Protein AF-A0A2D7U695-F1 (afdb_monomer_lite)

Foldseek 3Di:
DDDDDDLDDDPPDAAEAEDPDDDDDDPDPVVVVVVVVVVVVVVVVSCVVRVRHRYYDYDDD

Structure (mmCIF, N/CA/C/O backbone):
data_AF-A0A2D7U695-F1
#
_entry.id   AF-A0A2D7U695-F1
#
loop_
_atom_site.group_PDB
_atom_site.id
_atom_site.type_symbol
_atom_site.label_atom_id
_atom_site.label_alt_id
_atom_site.label_comp_id
_atom_site.label_asym_id
_atom_site.label_entity_id
_atom_site.label_seq_id
_atom_site.pdbx_PDB_ins_code
_atom_site.Cartn_x
_atom_site.Cartn_y
_atom_site.Cartn_z
_atom_site.occupancy
_atom_site.B_iso_or_equiv
_atom_site.auth_seq_id
_atom_site.auth_comp_id
_atom_site.auth_asym_id
_atom_site.auth_atom_id
_atom_site.pdbx_PDB_model_num
ATOM 1 N N . MET A 1 1 ? 23.594 4.032 -7.241 1.00 65.38 1 MET A N 1
ATOM 2 C CA . MET A 1 1 ? 23.211 5.455 -7.067 1.00 65.38 1 MET A CA 1
ATOM 3 C C . MET A 1 1 ? 21.716 5.484 -6.779 1.00 65.38 1 MET A C 1
ATOM 5 O O . MET A 1 1 ? 21.008 4.746 -7.449 1.00 65.38 1 MET A O 1
ATOM 9 N N . ALA A 1 2 ? 21.241 6.247 -5.792 1.00 80.44 2 ALA A N 1
ATOM 10 C CA . ALA A 1 2 ? 19.802 6.415 -5.567 1.00 80.44 2 ALA A CA 1
ATOM 11 C C . ALA A 1 2 ? 19.268 7.546 -6.458 1.00 80.44 2 ALA A C 1
ATOM 13 O O . ALA A 1 2 ? 19.994 8.499 -6.738 1.00 80.44 2 ALA A O 1
ATOM 14 N N . SER A 1 3 ? 18.021 7.431 -6.904 1.00 86.25 3 SER A N 1
ATOM 15 C CA . SER A 1 3 ? 17.361 8.395 -7.785 1.00 86.25 3 SER A CA 1
ATOM 16 C C . SER A 1 3 ? 15.958 8.693 -7.265 1.00 86.25 3 SER A C 1
ATOM 18 O O . SER A 1 3 ? 15.364 7.864 -6.575 1.00 86.25 3 SER A O 1
ATOM 20 N N . THR A 1 4 ? 15.429 9.866 -7.600 1.00 85.00 4 THR A N 1
ATOM 21 C CA . THR A 1 4 ? 14.025 10.220 -7.389 1.00 85.00 4 THR A CA 1
ATOM 22 C C . THR A 1 4 ? 13.363 10.511 -8.735 1.00 85.00 4 THR A C 1
ATOM 24 O O . THR A 1 4 ? 13.954 11.139 -9.611 1.00 85.00 4 THR A O 1
ATOM 27 N N . GLY A 1 5 ? 12.117 10.061 -8.894 1.00 75.75 5 GLY A N 1
ATOM 28 C CA . GLY A 1 5 ? 11.333 10.255 -10.116 1.00 75.75 5 GLY A CA 1
ATOM 29 C C . GLY A 1 5 ? 11.300 9.040 -11.050 1.00 75.75 5 GLY A C 1
ATOM 30 O O . GLY A 1 5 ? 12.074 8.100 -10.905 1.00 75.75 5 GLY A O 1
ATOM 31 N N . SER A 1 6 ? 10.386 9.101 -12.025 1.00 85.31 6 SER A N 1
ATOM 32 C CA . SER A 1 6 ? 9.895 7.994 -12.867 1.00 85.31 6 SER A CA 1
ATOM 33 C C . SER A 1 6 ? 8.929 7.024 -12.168 1.00 85.31 6 SER A C 1
ATOM 35 O O . SER A 1 6 ? 8.752 7.032 -10.952 1.00 85.31 6 SER A O 1
ATOM 37 N N . VAL A 1 7 ? 8.263 6.217 -12.990 1.00 85.94 7 VAL A N 1
ATOM 38 C CA . VAL A 1 7 ? 7.403 5.084 -12.605 1.00 85.94 7 VAL A CA 1
ATOM 39 C C . VAL A 1 7 ? 8.061 3.733 -12.912 1.00 85.94 7 VAL A C 1
ATOM 41 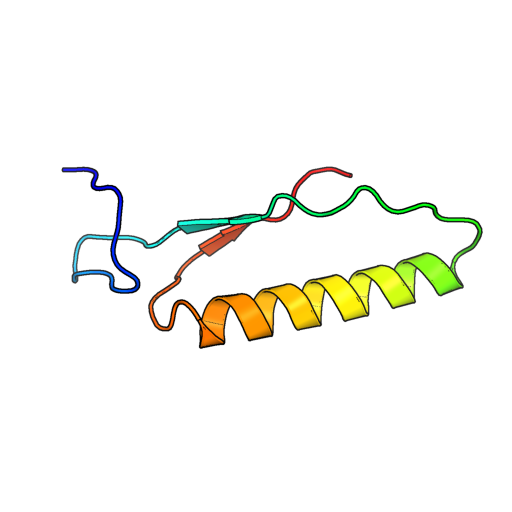O O . VAL A 1 7 ? 7.427 2.690 -12.758 1.00 85.94 7 VAL A O 1
ATOM 44 N N . SER A 1 8 ? 9.313 3.781 -13.374 1.00 82.31 8 SER A N 1
ATOM 45 C CA . SER A 1 8 ? 10.109 2.648 -13.828 1.00 82.31 8 SER A CA 1
ATOM 46 C C . SER A 1 8 ? 11.279 2.351 -12.885 1.00 82.31 8 SER A C 1
ATOM 48 O O . SER A 1 8 ? 11.846 3.278 -12.300 1.00 82.31 8 SER A O 1
ATOM 50 N N . SER A 1 9 ? 11.686 1.091 -12.803 1.00 84.75 9 SER A N 1
ATOM 51 C CA . SER A 1 9 ? 12.930 0.615 -12.205 1.00 84.75 9 SER A CA 1
ATOM 52 C C . SER A 1 9 ? 13.879 0.102 -13.303 1.00 84.75 9 SER A C 1
ATOM 54 O O . SER A 1 9 ? 13.482 -0.239 -14.412 1.00 84.75 9 SER A O 1
ATOM 56 N N . TRP A 1 10 ? 15.182 0.124 -13.035 1.00 84.69 10 TRP A N 1
ATOM 57 C CA . TRP A 1 10 ? 16.194 -0.592 -13.819 1.00 84.69 10 TRP A CA 1
ATOM 58 C C . TRP A 1 10 ? 16.686 -1.826 -13.052 1.00 84.69 10 TRP A C 1
ATOM 60 O O . TRP A 1 10 ? 16.438 -1.946 -11.854 1.00 84.69 10 TRP A O 1
ATOM 70 N N . GLU A 1 11 ? 17.422 -2.712 -13.725 1.00 85.62 11 GLU A N 1
ATOM 71 C CA . GLU A 1 11 ? 17.802 -4.053 -13.235 1.00 85.62 11 GLU A CA 1
ATOM 72 C C . GLU A 1 11 ? 18.472 -4.078 -11.844 1.00 85.62 11 GLU A C 1
ATOM 74 O O . GLU A 1 11 ? 18.264 -5.008 -11.073 1.00 85.62 11 GLU A O 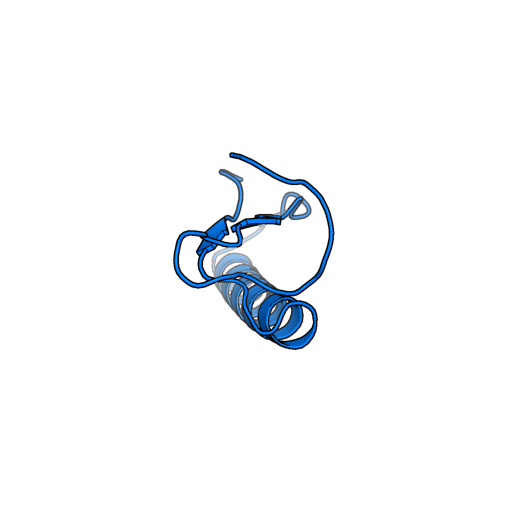1
ATOM 79 N N . GLU A 1 12 ? 19.227 -3.036 -11.487 1.00 88.38 12 GLU A N 1
ATOM 80 C CA . GLU A 1 12 ? 19.907 -2.908 -10.186 1.00 88.38 12 GLU A CA 1
ATOM 81 C C . GLU A 1 12 ? 19.174 -1.984 -9.191 1.00 88.38 12 GLU A C 1
ATOM 83 O O . GLU A 1 12 ? 19.768 -1.513 -8.217 1.00 88.38 12 GLU A O 1
ATOM 88 N N . SER A 1 13 ? 17.905 -1.658 -9.438 1.00 89.25 13 SER A N 1
ATOM 89 C CA . SER A 1 13 ? 17.117 -0.774 -8.574 1.00 89.25 13 SER A CA 1
ATOM 90 C C . SER A 1 13 ? 15.864 -1.439 -8.037 1.00 89.25 13 SER A C 1
ATOM 92 O O . SER A 1 13 ? 15.357 -2.404 -8.595 1.00 89.25 13 SER A O 1
ATOM 94 N N . LEU A 1 14 ? 15.372 -0.870 -6.942 1.00 90.56 14 LEU A N 1
ATOM 95 C CA . LEU A 1 14 ? 14.133 -1.260 -6.300 1.00 90.56 14 LEU A CA 1
ATOM 96 C C . LEU A 1 14 ? 13.253 -0.012 -6.184 1.00 90.56 14 LEU A C 1
ATOM 98 O O . LEU A 1 14 ? 13.646 0.962 -5.533 1.00 90.56 14 LEU A O 1
ATOM 102 N N . LEU A 1 15 ? 12.088 -0.015 -6.835 1.00 94.12 15 LEU A N 1
ATOM 103 C CA . LEU A 1 15 ? 11.161 1.114 -6.785 1.00 94.12 15 LEU A CA 1
ATOM 104 C C . LEU A 1 15 ? 10.251 0.986 -5.559 1.00 94.12 15 LEU A C 1
ATOM 106 O O . LEU A 1 15 ? 9.435 0.068 -5.456 1.00 94.12 15 LEU A O 1
ATOM 110 N N . VAL A 1 16 ? 10.387 1.937 -4.632 1.00 95.00 16 VAL A N 1
ATOM 111 C CA . VAL A 1 16 ? 9.619 1.982 -3.380 1.00 95.00 16 VAL A CA 1
ATOM 112 C C . VAL A 1 16 ? 8.523 3.037 -3.459 1.00 95.00 16 VAL A C 1
ATOM 114 O O . VAL A 1 16 ? 8.800 4.202 -3.739 1.00 95.00 16 VAL A O 1
ATOM 117 N N . ALA A 1 17 ? 7.294 2.656 -3.116 1.00 96.00 17 ALA A N 1
ATOM 118 C CA . ALA A 1 17 ? 6.199 3.586 -2.865 1.00 96.00 17 ALA A CA 1
ATOM 119 C C . ALA A 1 17 ? 5.854 3.600 -1.368 1.00 96.00 17 ALA A C 1
ATOM 121 O O . ALA A 1 17 ? 5.441 2.590 -0.803 1.00 96.00 17 ALA A O 1
ATOM 122 N N . MET A 1 18 ? 6.008 4.755 -0.720 1.00 96.44 18 MET A N 1
ATOM 123 C CA . MET A 1 18 ? 5.624 4.957 0.681 1.00 96.44 18 MET A CA 1
ATOM 124 C C . MET A 1 18 ? 4.308 5.728 0.732 1.00 96.44 18 MET A C 1
ATOM 126 O O . MET A 1 18 ? 4.224 6.847 0.223 1.00 96.44 18 MET A O 1
ATOM 130 N N . ILE A 1 19 ? 3.272 5.124 1.310 1.00 97.38 19 ILE A N 1
ATOM 131 C CA . ILE A 1 19 ? 1.914 5.664 1.264 1.00 97.38 19 ILE A CA 1
ATOM 132 C C . ILE A 1 19 ? 1.655 6.550 2.480 1.00 97.38 19 ILE A C 1
ATOM 134 O O . ILE A 1 19 ? 1.785 6.118 3.621 1.00 97.38 19 ILE A O 1
ATOM 138 N N . GLN A 1 20 ? 1.216 7.784 2.236 1.00 97.25 20 GLN A N 1
ATOM 139 C CA . GLN A 1 20 ? 0.641 8.638 3.278 1.00 97.25 20 GLN A CA 1
ATOM 140 C C . GLN A 1 20 ? -0.830 8.259 3.466 1.00 97.25 20 GLN A C 1
ATOM 142 O O . GLN A 1 20 ? -1.728 8.897 2.916 1.00 97.25 20 GLN A O 1
ATOM 147 N N . TYR A 1 21 ? -1.062 7.147 4.163 1.00 97.38 21 TYR A N 1
ATOM 148 C CA . TYR A 1 21 ? -2.408 6.625 4.375 1.00 97.38 21 TYR A CA 1
ATOM 149 C C . TYR A 1 21 ? -3.172 7.510 5.377 1.00 97.38 21 TYR A C 1
ATOM 151 O O . TYR A 1 21 ? -2.599 7.906 6.392 1.00 97.38 21 TYR A O 1
ATOM 159 N N . PRO A 1 22 ? -4.445 7.860 5.117 1.00 95.75 22 PRO A N 1
ATOM 160 C CA . PRO A 1 22 ? -5.239 8.619 6.074 1.00 95.75 22 PRO A CA 1
ATOM 161 C C . PRO A 1 22 ? -5.499 7.778 7.327 1.00 95.75 22 PRO A C 1
ATOM 163 O O . PRO A 1 22 ? -6.068 6.690 7.233 1.00 95.75 22 PRO A O 1
ATOM 166 N N . VAL A 1 23 ? -5.123 8.309 8.494 1.00 96.69 23 VAL A N 1
ATOM 167 C CA . VAL A 1 23 ? -5.294 7.615 9.779 1.00 96.69 23 VAL A CA 1
ATOM 168 C C . VAL A 1 23 ? -6.776 7.265 9.982 1.00 96.69 23 VAL A C 1
ATOM 170 O O . VAL A 1 23 ? -7.630 8.162 9.969 1.00 96.69 23 VAL A O 1
ATOM 173 N N . PRO A 1 24 ? -7.120 5.978 10.148 1.00 95.44 24 PRO A N 1
ATOM 174 C CA . PRO A 1 24 ? -8.507 5.550 10.180 1.00 95.44 24 PRO A CA 1
ATOM 175 C C . PRO A 1 24 ? -9.165 5.811 11.539 1.00 95.44 24 PRO A C 1
ATOM 177 O O . PRO A 1 24 ? -8.563 5.640 12.597 1.00 95.44 24 PRO A O 1
ATOM 180 N N . ILE A 1 25 ? -10.458 6.142 11.519 1.00 96.25 25 ILE A N 1
ATOM 181 C CA . ILE A 1 25 ? -11.299 6.166 12.721 1.00 96.25 25 ILE A CA 1
ATOM 182 C C . ILE A 1 25 ? -12.011 4.815 12.823 1.00 96.25 25 ILE A C 1
ATOM 184 O O . ILE A 1 25 ? -12.910 4.532 12.033 1.00 96.25 25 ILE A O 1
ATOM 188 N N . ILE A 1 26 ? -11.622 3.998 13.801 1.00 96.88 26 ILE A N 1
ATOM 189 C CA . ILE A 1 26 ? -12.171 2.653 14.027 1.00 96.88 26 ILE A CA 1
ATOM 190 C C . ILE A 1 26 ? -13.150 2.687 15.202 1.00 96.88 26 ILE A C 1
ATOM 192 O O . ILE A 1 26 ? -12.769 3.030 16.320 1.00 96.88 26 ILE A O 1
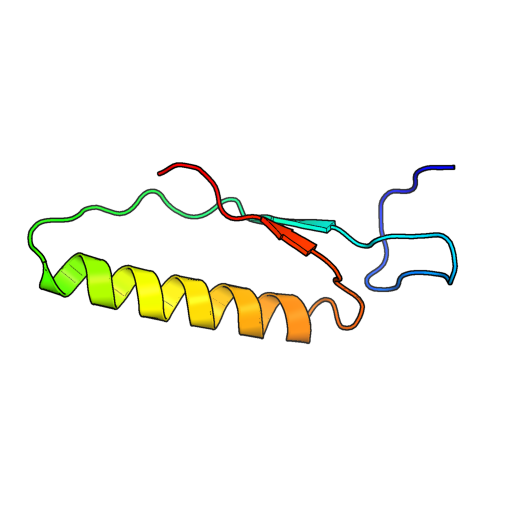ATOM 196 N N . LYS A 1 27 ? -14.416 2.328 14.962 1.00 96.94 27 LYS A N 1
ATOM 197 C CA . LYS A 1 27 ? -15.471 2.241 15.989 1.00 96.94 27 LYS A CA 1
ATOM 198 C C . LYS A 1 27 ? -15.825 0.799 16.345 1.00 96.94 27 LYS A C 1
ATOM 200 O O . LYS A 1 27 ? -16.402 0.560 17.403 1.00 96.94 27 LYS A O 1
ATOM 205 N N . GLY A 1 28 ? -15.474 -0.158 15.489 1.00 95.69 28 GLY A N 1
ATOM 206 C CA . GLY A 1 28 ? -15.660 -1.579 15.758 1.00 95.69 28 GLY A CA 1
ATOM 207 C C . GLY A 1 28 ? -14.912 -2.495 14.786 1.00 95.69 28 GLY A C 1
ATOM 208 O O . GLY A 1 28 ? -14.278 -2.022 13.842 1.00 95.69 28 GLY A O 1
ATOM 209 N N . PRO A 1 29 ? -14.998 -3.824 14.985 1.00 94.81 29 PRO A N 1
ATOM 210 C CA . PRO A 1 29 ? -14.261 -4.801 14.179 1.00 94.81 29 PRO A CA 1
ATOM 211 C C . PRO A 1 29 ? -14.585 -4.771 12.676 1.00 94.81 29 PRO A C 1
ATOM 213 O O . PRO A 1 29 ? -13.717 -5.057 11.858 1.00 94.81 29 PRO A O 1
ATOM 216 N N . SER A 1 30 ? -15.807 -4.388 12.291 1.00 95.81 30 SER A N 1
ATOM 217 C CA . SER A 1 30 ? -16.205 -4.237 10.881 1.00 95.81 30 SER A CA 1
ATOM 218 C C . SER A 1 30 ? -15.422 -3.145 10.148 1.00 95.81 30 SER A C 1
ATOM 220 O O . SER A 1 30 ? -15.158 -3.259 8.949 1.00 95.81 30 SER A O 1
ATOM 222 N N . ASP A 1 31 ? -15.021 -2.095 10.865 1.00 97.44 31 ASP A N 1
ATOM 223 C CA . ASP A 1 31 ? -14.272 -0.986 10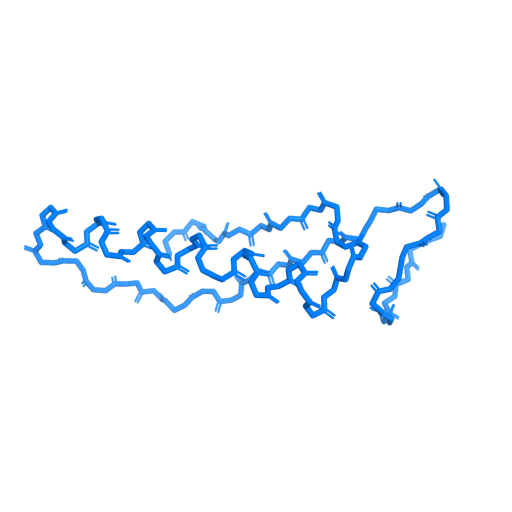.277 1.00 97.44 31 ASP A CA 1
ATOM 224 C C . ASP A 1 31 ? -12.840 -1.420 9.956 1.00 97.44 31 ASP A C 1
ATOM 226 O O . ASP A 1 31 ? -12.265 -0.945 8.982 1.00 97.44 31 ASP A O 1
ATOM 230 N N . ILE A 1 32 ? -12.288 -2.373 10.718 1.00 96.94 32 ILE A N 1
ATOM 231 C CA . ILE A 1 32 ? -10.968 -2.956 10.445 1.00 96.94 32 ILE A CA 1
ATOM 232 C C . ILE A 1 32 ? -10.986 -3.653 9.089 1.00 96.94 32 ILE A C 1
ATOM 234 O O . ILE A 1 32 ? -10.117 -3.388 8.263 1.00 96.94 32 ILE A O 1
ATOM 238 N N . GLN A 1 33 ? -11.997 -4.486 8.823 1.00 97.12 33 GLN A N 1
ATOM 239 C CA . GLN A 1 33 ? -12.118 -5.145 7.522 1.00 97.12 33 GLN A CA 1
ATOM 240 C C . GLN A 1 33 ? -12.263 -4.119 6.393 1.00 97.12 33 GLN A C 1
ATOM 242 O O . GLN A 1 33 ? -11.604 -4.237 5.365 1.00 97.12 33 GLN A O 1
ATOM 247 N N . THR A 1 34 ? -13.042 -3.058 6.623 1.00 97.25 34 THR A N 1
ATOM 248 C CA . THR A 1 34 ? -13.159 -1.952 5.664 1.00 97.25 34 THR A CA 1
ATOM 249 C C . THR A 1 34 ? -11.795 -1.316 5.375 1.00 97.25 34 THR A C 1
ATOM 251 O O . THR A 1 34 ? -11.490 -1.042 4.217 1.00 97.25 34 THR A O 1
ATOM 254 N N . GLN A 1 35 ? -10.948 -1.105 6.390 1.00 97.81 35 GLN A N 1
ATOM 255 C CA . GLN A 1 35 ? -9.596 -0.581 6.177 1.00 97.81 35 GLN A CA 1
ATOM 256 C C . GLN A 1 35 ? -8.696 -1.562 5.432 1.00 97.81 35 GLN A C 1
ATOM 258 O O . GLN A 1 35 ? -7.974 -1.139 4.536 1.00 97.81 35 GLN A O 1
ATOM 263 N N . VAL A 1 36 ? -8.758 -2.858 5.743 1.00 97.56 36 VAL A N 1
ATOM 264 C CA . VAL A 1 36 ? -8.010 -3.887 5.003 1.00 97.56 36 VAL A CA 1
ATOM 265 C C . VAL A 1 36 ? -8.368 -3.838 3.516 1.00 97.56 36 VAL A C 1
ATOM 267 O O . VAL A 1 36 ? -7.476 -3.789 2.671 1.00 97.56 36 VAL A O 1
ATOM 270 N N . ASP A 1 37 ? -9.657 -3.743 3.189 1.00 98.00 37 ASP A N 1
ATOM 271 C CA . ASP A 1 37 ? -10.119 -3.672 1.802 1.00 98.00 37 ASP A CA 1
ATOM 272 C C . ASP A 1 37 ? -9.626 -2.389 1.102 1.00 98.00 37 ASP A C 1
ATOM 274 O O . ASP A 1 37 ? -9.204 -2.428 -0.059 1.00 98.00 37 ASP A O 1
ATOM 278 N N . GLN A 1 38 ? -9.620 -1.248 1.804 1.00 97.75 38 GLN A N 1
ATOM 279 C CA . GLN A 1 38 ? -9.065 0.007 1.280 1.00 97.75 38 GLN A CA 1
ATOM 280 C C . GLN A 1 38 ? -7.543 -0.063 1.085 1.00 97.75 38 GLN A C 1
ATOM 282 O O . GLN A 1 38 ? -7.048 0.422 0.070 1.00 97.75 38 GLN A O 1
ATOM 287 N N . ILE A 1 39 ? -6.804 -0.701 1.997 1.00 98.19 39 ILE A N 1
ATOM 288 C CA . ILE A 1 39 ? -5.358 -0.938 1.880 1.00 98.19 39 ILE A CA 1
ATOM 289 C C . ILE A 1 39 ? -5.069 -1.800 0.647 1.00 98.19 39 ILE A C 1
ATOM 291 O O . ILE A 1 39 ? -4.231 -1.433 -0.176 1.00 98.19 39 ILE A O 1
ATOM 295 N N . CYS A 1 40 ? -5.801 -2.901 0.455 1.00 98.19 40 CYS A N 1
ATOM 296 C CA . CYS A 1 40 ? -5.661 -3.753 -0.727 1.00 98.19 40 CYS A CA 1
ATOM 297 C C . CYS A 1 40 ? -5.954 -2.984 -2.022 1.00 98.19 40 CYS A C 1
ATOM 299 O O . CYS A 1 40 ? -5.217 -3.108 -3.004 1.00 98.19 40 CYS A O 1
ATOM 301 N N . LYS A 1 41 ? -6.997 -2.145 -2.022 1.00 98.19 41 LYS A N 1
ATOM 302 C CA . LYS A 1 41 ? -7.318 -1.274 -3.156 1.00 98.19 41 LYS A CA 1
ATOM 303 C C . LYS A 1 41 ? -6.208 -0.255 -3.422 1.00 98.19 41 LYS A C 1
ATOM 305 O O . LYS A 1 41 ? -5.854 -0.054 -4.584 1.00 98.19 41 LYS A O 1
ATOM 310 N N . ALA A 1 42 ? -5.651 0.358 -2.377 1.00 97.62 42 ALA A N 1
ATOM 311 C CA . ALA A 1 42 ? -4.547 1.303 -2.487 1.00 97.62 42 ALA A CA 1
ATOM 312 C C . ALA A 1 42 ? -3.334 0.628 -3.136 1.00 97.62 42 ALA A C 1
ATOM 314 O O . ALA A 1 42 ? -2.879 1.100 -4.173 1.00 97.62 42 ALA A O 1
ATOM 315 N N . VAL A 1 43 ? -2.912 -0.535 -2.630 1.00 97.94 43 VAL A N 1
ATOM 316 C CA . VAL A 1 43 ? -1.809 -1.339 -3.189 1.00 97.94 43 VAL A CA 1
ATOM 317 C C . VAL A 1 43 ? -2.026 -1.640 -4.675 1.00 97.94 43 VAL A C 1
ATOM 319 O O . VAL A 1 43 ? -1.137 -1.390 -5.491 1.00 97.94 43 VAL A O 1
ATOM 322 N N . ALA A 1 44 ? -3.218 -2.117 -5.051 1.00 98.00 44 ALA A N 1
ATOM 323 C CA . ALA A 1 44 ? -3.540 -2.416 -6.446 1.00 98.00 44 ALA A CA 1
ATOM 324 C C . ALA A 1 44 ? -3.485 -1.161 -7.334 1.00 98.00 44 ALA A C 1
ATOM 326 O O . ALA A 1 44 ? -2.910 -1.188 -8.422 1.00 98.00 44 ALA A O 1
ATOM 327 N N . SER A 1 45 ? -4.044 -0.044 -6.861 1.00 97.62 45 SER A N 1
ATOM 328 C CA . SER A 1 45 ? -4.033 1.221 -7.600 1.00 97.62 45 SER A CA 1
ATOM 329 C C . SER A 1 45 ? -2.628 1.820 -7.726 1.00 97.62 45 SER A C 1
ATOM 331 O O . SER A 1 45 ? -2.271 2.320 -8.791 1.00 97.62 45 SER A O 1
ATOM 333 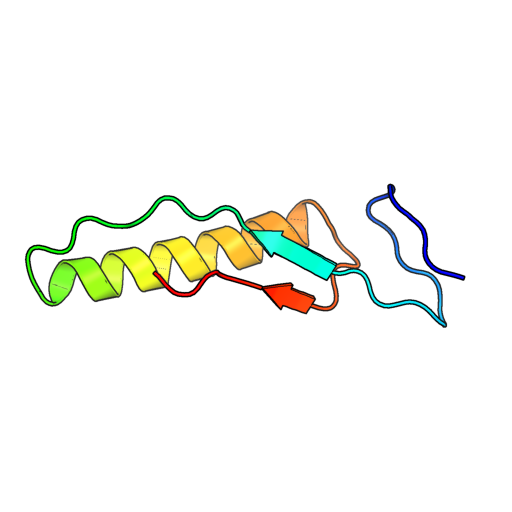N N . THR A 1 46 ? -1.796 1.695 -6.688 1.00 97.12 46 THR A N 1
ATOM 334 C CA . THR A 1 46 ? -0.396 2.120 -6.703 1.00 97.12 46 THR A CA 1
ATOM 335 C C . THR A 1 46 ? 0.398 1.299 -7.706 1.00 97.12 46 THR A C 1
ATOM 337 O O . THR A 1 46 ? 1.096 1.892 -8.516 1.00 97.12 46 THR A O 1
ATOM 340 N N . LYS A 1 47 ? 0.253 -0.033 -7.737 1.00 96.38 47 LYS A N 1
ATOM 341 C CA . LYS A 1 47 ? 0.931 -0.871 -8.742 1.00 96.38 47 LYS A CA 1
ATOM 342 C C . LYS A 1 47 ? 0.455 -0.569 -10.165 1.00 96.38 47 LYS A C 1
ATOM 344 O O . LYS A 1 47 ? 1.251 -0.618 -11.092 1.00 96.38 47 LYS A O 1
ATOM 349 N N . ALA A 1 48 ? -0.818 -0.218 -10.350 1.00 96.88 48 ALA A N 1
ATOM 350 C CA . ALA A 1 48 ? -1.327 0.203 -11.655 1.00 96.88 48 ALA A CA 1
ATOM 351 C C . ALA A 1 48 ? -0.731 1.548 -12.120 1.00 96.88 48 ALA A C 1
ATOM 353 O O . ALA A 1 48 ? -0.436 1.704 -13.302 1.00 96.88 48 ALA A O 1
ATOM 354 N N . GLY A 1 49 ? -0.539 2.509 -11.207 1.00 95.69 49 GLY A N 1
ATOM 355 C CA . GLY A 1 49 ? 0.094 3.803 -11.503 1.00 95.69 49 GLY A CA 1
ATOM 356 C C . GLY A 1 49 ? 1.626 3.759 -11.573 1.00 95.69 49 GLY A C 1
ATOM 357 O O . GLY A 1 49 ? 2.229 4.548 -12.296 1.00 95.69 49 GLY A O 1
ATOM 358 N N . TYR A 1 50 ? 2.243 2.817 -10.858 1.00 95.81 50 TYR A N 1
ATOM 359 C CA . TYR A 1 50 ? 3.681 2.550 -10.806 1.00 95.81 50 TYR A CA 1
ATOM 360 C C . TYR A 1 50 ? 3.930 1.071 -11.150 1.00 95.81 50 TYR A C 1
ATOM 362 O O . TYR A 1 50 ? 4.116 0.252 -10.242 1.00 95.81 50 TYR A O 1
ATOM 370 N N . PRO A 1 51 ? 3.917 0.698 -12.447 1.00 93.81 51 PRO A N 1
ATOM 371 C CA . PRO A 1 51 ? 3.967 -0.698 -12.895 1.00 93.81 51 PRO A CA 1
ATOM 372 C C . PRO A 1 51 ? 5.180 -1.474 -12.395 1.00 93.81 51 PRO A C 1
ATOM 374 O O . PRO A 1 51 ? 5.090 -2.682 -12.196 1.00 93.81 51 PRO A O 1
ATOM 377 N N . GLU A 1 52 ? 6.291 -0.792 -12.129 1.00 95.06 52 GLU A N 1
ATOM 378 C CA . GLU A 1 52 ? 7.540 -1.399 -11.666 1.00 95.06 52 GLU A CA 1
ATOM 379 C C . GLU A 1 52 ? 7.773 -1.201 -10.163 1.00 95.06 52 GLU A C 1
ATOM 381 O O . GLU A 1 52 ? 8.860 -1.457 -9.676 1.00 95.06 52 GLU A O 1
ATOM 386 N N . ALA A 1 53 ? 6.755 -0.782 -9.395 1.00 94.38 53 ALA A N 1
ATOM 387 C CA . ALA A 1 53 ? 6.868 -0.716 -7.938 1.00 94.38 53 ALA A CA 1
ATOM 388 C C . ALA A 1 53 ? 7.098 -2.118 -7.355 1.00 94.38 53 ALA A C 1
ATOM 390 O O . ALA A 1 53 ? 6.255 -3.0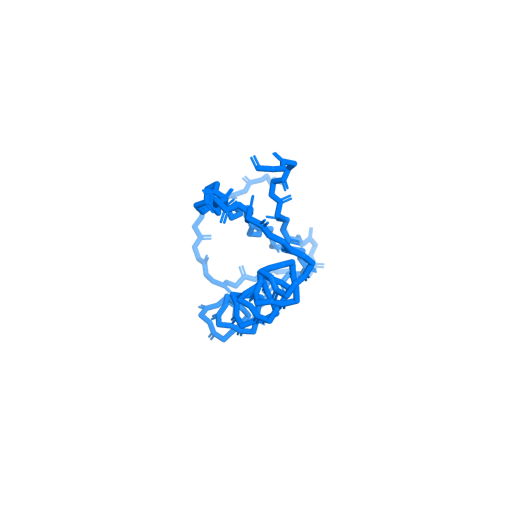08 -7.520 1.00 94.38 53 ALA A O 1
ATOM 391 N N . ASP A 1 54 ? 8.218 -2.297 -6.665 1.00 94.94 54 ASP A N 1
ATOM 392 C CA . ASP A 1 54 ? 8.651 -3.572 -6.088 1.00 94.94 54 ASP A CA 1
ATOM 393 C C . ASP A 1 54 ? 8.256 -3.687 -4.611 1.00 94.94 54 ASP A C 1
ATOM 395 O O . ASP A 1 54 ? 7.971 -4.776 -4.115 1.00 94.94 54 ASP A O 1
ATOM 399 N N . LEU A 1 55 ? 8.211 -2.552 -3.903 1.00 95.81 55 LEU A N 1
ATOM 400 C CA . LEU A 1 55 ? 7.852 -2.474 -2.490 1.00 95.81 55 LEU A CA 1
ATOM 401 C C . LEU A 1 55 ? 6.867 -1.329 -2.248 1.00 95.81 55 LEU A C 1
ATOM 403 O O . LEU A 1 55 ? 7.151 -0.170 -2.551 1.00 95.81 55 LEU A O 1
ATOM 407 N N . ILE A 1 56 ? 5.721 -1.651 -1.649 1.00 97.56 56 ILE A N 1
ATOM 408 C CA . ILE A 1 56 ? 4.725 -0.673 -1.202 1.00 97.56 56 ILE A CA 1
ATOM 409 C C . ILE A 1 56 ? 4.655 -0.740 0.322 1.00 97.56 56 ILE A C 1
ATOM 411 O O . ILE A 1 56 ? 4.408 -1.806 0.884 1.00 97.56 56 ILE A O 1
ATOM 415 N N . VAL A 1 57 ? 4.881 0.393 0.985 1.00 97.69 57 VAL A N 1
ATOM 416 C CA . VAL A 1 57 ? 4.918 0.496 2.449 1.00 97.69 57 VAL A CA 1
ATOM 417 C C . VAL A 1 57 ? 3.726 1.310 2.936 1.00 97.69 57 VAL A C 1
ATOM 419 O O . VAL A 1 57 ? 3.532 2.453 2.517 1.00 97.69 57 VAL A O 1
ATOM 422 N N . MET A 1 58 ? 2.954 0.715 3.844 1.00 98.06 58 MET A N 1
ATOM 423 C CA . MET A 1 58 ? 1.889 1.382 4.595 1.00 98.06 58 MET A CA 1
ATOM 424 C C . MET A 1 58 ? 2.434 1.816 5.968 1.00 98.06 58 MET A C 1
ATOM 426 O O . MET A 1 58 ? 3.330 1.146 6.489 1.00 98.06 58 MET A O 1
ATOM 430 N N . PRO A 1 59 ? 1.941 2.920 6.551 1.00 97.75 59 PRO A N 1
ATOM 431 C CA . PRO A 1 59 ? 2.409 3.401 7.847 1.00 97.75 59 PRO A CA 1
ATOM 432 C C . PRO A 1 59 ? 1.946 2.496 9.000 1.00 97.75 59 PRO A C 1
ATOM 434 O O . PRO A 1 59 ? 0.993 1.726 8.867 1.00 97.75 59 PRO A O 1
ATOM 437 N N . GLU A 1 60 ? 2.607 2.623 10.152 1.00 95.25 60 GLU A N 1
ATOM 438 C CA . GLU A 1 60 ? 1.991 2.261 11.431 1.00 95.25 60 GLU A CA 1
ATOM 439 C C . GLU A 1 60 ? 0.916 3.309 11.746 1.00 95.25 60 GLU A C 1
ATOM 441 O O . GLU A 1 60 ? 1.258 4.484 11.845 1.00 95.25 60 GLU A O 1
ATOM 446 N N . TYR A 1 61 ? -0.339 2.854 11.861 1.00 86.62 61 TYR A N 1
ATOM 447 C CA . TYR A 1 61 ? -1.569 3.639 12.073 1.00 86.62 61 TYR A CA 1
ATOM 448 C C . TYR A 1 61 ? -1.645 4.987 11.339 1.00 86.62 61 TYR A C 1
ATOM 450 O O . TYR A 1 61 ? -1.223 6.021 11.902 1.00 86.62 61 TYR A O 1
#

Radius of gyration: 14.18 Å; chains: 1; bounding box: 39×15×30 Å

pLDDT: mean 93.47, std 6.39, range [65.38, 98.19]

Sequence (61 aa):
MASTGSVSSWEESLLVAMIQYPVPIIKGPSDIQTQVDQICKAVASTKAGYPEADLIVMPEY

Secondary structure (DSSP, 8-state):
------S---TT--EEEE--PPPP---SHHHHHHHHHHHHHHHHHHHHHSTTEEEEEPPP-